Protein AF-A0A7W0KZ46-F1 (afdb_monomer_lite)

Foldseek 3Di:
DDDDDDDDDDPPPPPPVVVVVLVVVLVVCLVPPDPAAEAEECPPPSVVVSCVVRVHHYDYQPCVVVVDDPCVRPVPVVVLVVVLVVCCCPVVVVVDDPVCVVVSVVVSVVCVVCVPPPCPCVVVVVVVVVVVVDPDDPPCVVPPPPPDDDD

Structure (mmCIF, N/CA/C/O backbone):
data_AF-A0A7W0KZ46-F1
#
_entry.id   AF-A0A7W0KZ46-F1
#
loop_
_atom_site.group_PDB
_atom_site.id
_atom_site.type_symbol
_atom_site.label_atom_id
_atom_site.label_alt_id
_atom_site.label_comp_id
_atom_site.label_asym_id
_atom_site.label_entity_id
_atom_site.label_seq_id
_atom_site.pdbx_PDB_ins_code
_atom_site.Cartn_x
_atom_site.Cartn_y
_atom_site.Cartn_z
_atom_site.occupancy
_atom_site.B_iso_or_equiv
_atom_site.auth_seq_id
_atom_site.auth_comp_id
_atom_site.auth_asym_id
_atom_site.auth_atom_id
_atom_site.pdbx_PDB_model_num
ATOM 1 N N . MET A 1 1 ? 48.970 6.709 27.836 1.00 35.00 1 MET A N 1
ATOM 2 C CA . MET A 1 1 ? 48.358 7.545 26.781 1.00 35.00 1 MET A CA 1
ATOM 3 C C . MET A 1 1 ? 48.460 6.776 25.472 1.00 35.00 1 MET A C 1
ATOM 5 O O . MET A 1 1 ? 49.573 6.486 25.078 1.00 35.00 1 MET A O 1
ATOM 9 N N . THR A 1 2 ? 47.435 6.305 24.776 1.00 39.50 2 THR A N 1
ATOM 10 C CA . THR A 1 2 ? 45.985 6.178 24.993 1.00 39.50 2 THR A CA 1
ATOM 11 C C . THR A 1 2 ? 45.580 5.137 23.941 1.00 39.50 2 THR A C 1
ATOM 13 O O . THR A 1 2 ? 45.729 5.388 22.748 1.00 39.50 2 THR A O 1
ATOM 16 N N . ARG A 1 3 ? 45.160 3.935 24.355 1.00 30.03 3 ARG A N 1
ATOM 17 C CA . ARG A 1 3 ? 44.608 2.938 23.426 1.00 30.03 3 ARG A CA 1
ATOM 18 C C . ARG A 1 3 ? 43.213 3.418 23.010 1.00 30.03 3 ARG A C 1
ATOM 20 O O . ARG A 1 3 ? 42.362 3.595 23.875 1.00 30.03 3 ARG A O 1
ATOM 27 N N . SER A 1 4 ? 43.003 3.649 21.714 1.00 32.12 4 SER A N 1
ATOM 28 C CA . SER A 1 4 ? 41.661 3.797 21.128 1.00 32.12 4 SER A CA 1
ATOM 29 C C . SER A 1 4 ? 40.878 2.494 21.317 1.00 32.12 4 SER A C 1
ATOM 31 O O . SER A 1 4 ? 41.440 1.437 21.017 1.00 32.12 4 SER A O 1
ATOM 33 N N . PRO A 1 5 ? 39.623 2.517 21.796 1.00 39.47 5 PRO A N 1
ATOM 34 C CA . PRO A 1 5 ? 38.809 1.320 21.843 1.00 39.47 5 PRO A CA 1
ATOM 35 C C . PRO A 1 5 ? 38.129 1.066 20.495 1.00 39.47 5 PRO A C 1
ATOM 37 O O . PRO A 1 5 ? 37.877 1.967 19.695 1.00 39.47 5 PRO A O 1
ATOM 40 N N . ALA A 1 6 ? 37.897 -0.220 20.266 1.00 32.66 6 ALA A N 1
ATOM 41 C CA . ALA A 1 6 ? 37.335 -0.825 19.080 1.00 32.66 6 ALA A CA 1
ATOM 42 C C . ALA A 1 6 ? 35.954 -0.264 18.712 1.00 32.66 6 ALA A C 1
ATOM 44 O O . ALA A 1 6 ? 35.101 -0.048 19.569 1.00 32.66 6 ALA A O 1
ATOM 45 N N . ALA A 1 7 ? 35.727 -0.116 17.406 1.00 34.62 7 ALA A N 1
ATOM 46 C CA . ALA A 1 7 ? 34.395 -0.020 16.836 1.00 34.62 7 ALA A CA 1
ATOM 47 C C . ALA A 1 7 ? 33.668 -1.352 17.073 1.00 34.62 7 ALA A C 1
ATOM 49 O O . ALA A 1 7 ? 33.974 -2.369 16.447 1.00 34.62 7 ALA A O 1
ATOM 50 N N . GLU A 1 8 ? 32.731 -1.333 18.011 1.00 30.17 8 GLU A N 1
ATOM 51 C CA . GLU A 1 8 ? 31.809 -2.421 18.297 1.00 30.17 8 GLU A CA 1
ATOM 52 C C . GLU A 1 8 ? 30.880 -2.599 17.086 1.00 30.17 8 GLU A C 1
ATOM 54 O O . GLU A 1 8 ? 30.030 -1.765 16.767 1.00 30.17 8 GLU A O 1
ATOM 59 N N . GLN A 1 9 ? 31.129 -3.662 16.324 1.00 35.00 9 GLN A N 1
ATOM 60 C CA . GLN A 1 9 ? 30.340 -4.038 15.159 1.00 35.00 9 GLN A CA 1
ATOM 61 C C . GLN A 1 9 ? 29.007 -4.619 15.635 1.00 35.00 9 GLN A C 1
ATOM 63 O O . GLN A 1 9 ? 28.957 -5.739 16.136 1.00 35.00 9 GLN A O 1
ATOM 68 N N . PHE A 1 10 ? 27.917 -3.876 15.442 1.00 31.66 10 PHE A N 1
ATOM 69 C CA . PHE A 1 10 ? 26.558 -4.396 15.589 1.00 31.66 10 PHE A CA 1
ATOM 70 C C . PHE A 1 10 ? 26.336 -5.579 14.623 1.00 31.66 10 PHE A C 1
ATOM 72 O O . PHE A 1 10 ? 26.393 -5.381 13.403 1.00 31.66 10 PHE A O 1
ATOM 79 N N . PRO A 1 11 ? 26.026 -6.803 15.099 1.00 37.50 11 PRO A N 1
ATOM 80 C CA . PRO A 1 11 ? 25.804 -7.949 14.228 1.00 37.50 11 PRO A CA 1
ATOM 81 C C . PRO A 1 11 ? 24.365 -7.933 13.691 1.00 37.50 11 PRO A C 1
ATOM 83 O O . PRO A 1 11 ? 23.513 -8.740 14.050 1.00 37.50 11 PRO A O 1
ATOM 86 N N . GLY A 1 12 ? 24.076 -7.005 12.781 1.00 39.50 12 GLY A N 1
ATOM 87 C CA . GLY A 1 12 ? 22.874 -7.038 11.954 1.00 39.50 12 GLY A CA 1
ATOM 88 C C . GLY A 1 12 ? 23.146 -7.813 10.670 1.00 39.50 12 GLY A C 1
ATOM 89 O O . GLY A 1 12 ? 23.610 -7.241 9.689 1.00 39.50 12 GLY A O 1
ATOM 90 N N . THR A 1 13 ? 22.859 -9.117 10.647 1.00 44.28 13 THR A N 1
ATOM 91 C CA . THR A 1 13 ? 23.023 -9.962 9.449 1.00 44.28 13 THR A CA 1
ATOM 92 C C . THR A 1 13 ? 22.222 -9.395 8.267 1.00 44.28 13 THR A C 1
ATOM 94 O O . THR A 1 13 ? 21.005 -9.569 8.175 1.00 44.28 13 THR A O 1
ATOM 97 N N . VAL A 1 14 ? 22.912 -8.765 7.313 1.00 50.75 14 VAL A N 1
ATOM 98 C CA . VAL A 1 14 ? 22.348 -8.144 6.096 1.00 50.75 14 VAL A CA 1
ATOM 99 C C . VAL A 1 14 ? 21.539 -9.146 5.238 1.00 50.75 14 VAL A C 1
ATOM 101 O O . VAL A 1 14 ? 20.647 -8.760 4.482 1.00 50.75 14 VAL A O 1
ATOM 104 N N . GLY A 1 15 ? 21.754 -10.457 5.412 1.00 51.84 15 GLY A N 1
ATOM 105 C CA . GLY A 1 15 ? 21.069 -11.523 4.668 1.00 51.84 15 GLY A CA 1
ATOM 106 C C . GLY A 1 15 ? 19.633 -11.871 5.103 1.00 51.84 15 GLY A C 1
ATOM 107 O O . GLY A 1 15 ? 18.859 -12.388 4.291 1.00 51.84 15 GLY A O 1
ATOM 108 N N . THR A 1 16 ? 19.221 -11.599 6.348 1.00 57.12 16 THR A N 1
ATOM 109 C CA . THR A 1 16 ? 17.916 -12.073 6.871 1.00 57.12 16 THR A CA 1
ATOM 110 C C . THR A 1 16 ? 16.747 -11.181 6.448 1.00 57.12 16 THR A C 1
ATOM 112 O O . THR A 1 16 ? 15.662 -11.676 6.119 1.00 57.12 16 THR A O 1
ATOM 115 N N . ARG A 1 17 ? 16.971 -9.864 6.373 1.00 59.38 17 ARG A N 1
ATOM 116 C CA . ARG A 1 17 ? 15.942 -8.869 6.023 1.00 59.38 17 ARG A CA 1
ATOM 117 C C . ARG A 1 17 ? 15.458 -9.023 4.579 1.00 59.38 17 ARG A C 1
ATOM 119 O O . ARG A 1 17 ? 14.257 -8.960 4.318 1.00 59.38 17 ARG A O 1
ATOM 126 N N . GLY A 1 18 ? 16.379 -9.301 3.652 1.00 66.50 18 GLY A N 1
ATOM 127 C CA . GLY A 1 18 ? 16.067 -9.513 2.234 1.00 66.50 18 GLY A CA 1
ATOM 128 C C . GLY A 1 18 ? 15.229 -10.771 1.984 1.00 66.50 18 GLY A C 1
ATOM 129 O O . GLY A 1 18 ? 14.255 -10.728 1.231 1.00 66.50 18 GLY A O 1
ATOM 130 N N . ARG A 1 19 ? 15.543 -11.883 2.666 1.00 73.88 19 ARG A N 1
ATOM 131 C CA . ARG A 1 19 ? 14.763 -13.132 2.565 1.00 73.88 19 ARG A CA 1
ATOM 132 C C . ARG A 1 19 ? 13.340 -12.969 3.097 1.00 73.88 19 ARG A C 1
ATOM 134 O O . ARG A 1 19 ? 12.401 -13.419 2.442 1.00 73.88 19 ARG A O 1
ATOM 141 N N . ARG A 1 20 ? 13.167 -12.289 4.238 1.00 79.88 20 ARG A N 1
ATOM 142 C CA . ARG A 1 20 ? 11.835 -12.018 4.811 1.00 79.88 20 ARG A CA 1
ATOM 143 C C . ARG A 1 20 ? 10.967 -11.184 3.868 1.00 79.88 20 ARG A C 1
ATOM 145 O O . ARG A 1 20 ? 9.845 -11.595 3.586 1.00 79.88 20 ARG A O 1
ATOM 152 N N . ARG A 1 21 ? 11.501 -10.086 3.314 1.00 76.94 21 ARG A N 1
ATOM 153 C CA . ARG A 1 21 ? 10.770 -9.232 2.355 1.00 76.94 21 ARG A CA 1
ATOM 154 C C . ARG A 1 21 ? 10.308 -10.005 1.118 1.00 76.94 21 ARG A C 1
ATOM 156 O O . ARG A 1 21 ? 9.145 -9.913 0.746 1.00 76.94 21 ARG A O 1
ATOM 163 N N . ARG A 1 22 ? 11.187 -10.817 0.518 1.00 82.25 22 ARG A N 1
ATOM 164 C CA . ARG A 1 22 ? 10.848 -11.634 -0.665 1.00 82.25 22 ARG A CA 1
ATOM 165 C C . ARG A 1 22 ? 9.749 -12.656 -0.376 1.00 82.25 22 ARG A C 1
ATOM 167 O O . ARG A 1 22 ? 8.855 -12.836 -1.196 1.00 82.25 22 ARG A O 1
ATOM 174 N N . ARG A 1 23 ? 9.793 -13.302 0.795 1.00 86.69 23 ARG A N 1
ATOM 175 C CA . ARG A 1 23 ? 8.756 -14.254 1.219 1.00 86.69 23 ARG A CA 1
ATOM 176 C C . ARG A 1 23 ? 7.409 -13.564 1.434 1.00 86.69 23 ARG A C 1
ATOM 178 O O . ARG A 1 23 ? 6.402 -14.070 0.959 1.00 86.69 23 ARG A O 1
ATOM 185 N N . GLN A 1 24 ? 7.399 -12.419 2.116 1.00 87.00 24 GLN A N 1
ATOM 186 C CA . GLN A 1 24 ? 6.173 -11.647 2.340 1.00 87.00 24 GLN A CA 1
ATOM 187 C C . GLN A 1 24 ? 5.559 -11.170 1.021 1.00 87.00 24 GLN A C 1
ATOM 189 O O . GLN A 1 24 ? 4.364 -11.351 0.819 1.00 87.00 24 GLN A O 1
ATOM 194 N N . GLY A 1 25 ? 6.377 -10.643 0.102 1.00 86.69 25 GLY A N 1
ATOM 195 C CA . GLY A 1 25 ? 5.916 -10.249 -1.231 1.00 86.69 25 GLY A CA 1
ATOM 196 C C . GLY A 1 25 ? 5.294 -11.417 -1.998 1.00 86.69 25 GLY A C 1
ATOM 197 O O . GLY A 1 25 ? 4.203 -11.280 -2.539 1.00 86.69 25 GLY A O 1
ATOM 198 N N . PHE A 1 26 ? 5.933 -12.590 -1.970 1.00 91.50 26 PHE A N 1
ATOM 199 C CA . PHE A 1 26 ? 5.390 -13.795 -2.599 1.00 91.50 26 PHE A CA 1
ATOM 200 C C . PHE A 1 26 ? 4.027 -14.207 -2.024 1.00 91.50 26 PHE A C 1
ATOM 202 O O . PHE A 1 26 ? 3.089 -14.410 -2.791 1.00 91.50 26 PHE A O 1
ATOM 209 N N . GLU A 1 27 ? 3.899 -14.319 -0.697 1.00 93.56 27 GLU A N 1
ATOM 210 C CA . GLU A 1 27 ? 2.633 -14.721 -0.063 1.00 93.56 27 GLU A CA 1
ATOM 211 C C . GLU A 1 27 ? 1.520 -13.696 -0.299 1.00 93.56 27 GLU A C 1
ATOM 213 O O . GLU A 1 27 ? 0.378 -14.067 -0.579 1.00 93.56 27 GLU A O 1
ATOM 218 N N . PHE A 1 28 ? 1.864 -12.408 -0.256 1.00 90.69 28 PHE A N 1
ATOM 219 C CA . PHE A 1 28 ? 0.927 -11.334 -0.553 1.00 90.69 28 PHE A CA 1
ATOM 220 C C . PHE A 1 28 ? 0.393 -11.441 -1.985 1.00 90.69 28 PHE A C 1
ATOM 222 O O . PHE A 1 28 ? -0.822 -11.442 -2.182 1.00 90.69 28 PHE A O 1
ATOM 229 N N . THR A 1 29 ? 1.275 -11.589 -2.981 1.00 91.38 29 THR A N 1
ATOM 230 C CA . THR A 1 29 ? 0.859 -11.750 -4.381 1.00 91.38 29 THR A CA 1
ATOM 231 C C . THR A 1 29 ? 0.038 -13.021 -4.570 1.00 91.38 29 THR A C 1
ATOM 233 O O . THR A 1 29 ? -1.018 -12.962 -5.191 1.00 91.38 29 THR A O 1
ATOM 236 N N . ARG A 1 30 ? 0.460 -14.148 -3.983 1.00 92.94 30 ARG A N 1
ATOM 237 C CA . ARG A 1 30 ? -0.259 -15.430 -4.061 1.00 92.94 30 ARG A CA 1
ATOM 238 C C . ARG A 1 30 ? -1.696 -15.331 -3.549 1.00 92.94 30 ARG A C 1
ATOM 240 O O . ARG A 1 30 ? -2.582 -15.960 -4.107 1.00 92.94 30 ARG A O 1
ATOM 247 N N . THR A 1 31 ? -1.911 -14.562 -2.485 1.00 94.38 31 THR A N 1
ATOM 248 C CA . THR A 1 31 ? -3.221 -14.448 -1.827 1.00 94.38 31 THR A CA 1
ATOM 249 C C . THR A 1 31 ? -4.159 -13.484 -2.552 1.00 94.38 31 THR A C 1
ATOM 251 O O . THR A 1 31 ? -5.371 -13.665 -2.517 1.00 94.38 31 THR A O 1
ATOM 254 N N . ASN A 1 32 ? -3.613 -12.450 -3.201 1.00 91.75 32 ASN A N 1
ATOM 255 C CA . ASN A 1 32 ? -4.403 -11.319 -3.699 1.00 91.75 32 ASN A CA 1
ATOM 256 C C . ASN A 1 32 ? -4.499 -11.231 -5.227 1.00 91.75 32 ASN A C 1
ATOM 258 O O . ASN A 1 32 ? -5.267 -10.417 -5.736 1.00 91.75 32 ASN A O 1
ATOM 262 N N . VAL A 1 33 ? -3.716 -12.015 -5.970 1.00 92.44 33 VAL A N 1
ATOM 263 C CA . VAL A 1 33 ? -3.669 -11.945 -7.434 1.00 92.44 33 VAL A CA 1
ATOM 264 C C . VAL A 1 33 ? -4.238 -13.221 -8.035 1.00 92.44 33 VAL A C 1
ATOM 266 O O . VAL A 1 33 ? -3.763 -14.318 -7.756 1.00 92.44 33 VAL A O 1
ATOM 269 N N . ALA A 1 34 ? -5.249 -13.069 -8.890 1.00 90.69 34 ALA A N 1
ATOM 270 C CA . ALA A 1 34 ? -5.860 -14.184 -9.598 1.00 90.69 34 ALA A CA 1
ATOM 271 C C . ALA A 1 34 ? -4.914 -14.767 -10.662 1.00 90.69 34 ALA A C 1
ATOM 273 O O . ALA A 1 34 ? -4.112 -14.047 -11.270 1.00 90.69 34 ALA A O 1
ATOM 274 N N . HIS A 1 35 ? -5.051 -16.065 -10.936 1.00 86.81 35 HIS A N 1
ATOM 275 C CA . HIS A 1 35 ? -4.361 -16.717 -12.049 1.00 86.81 35 HIS A CA 1
ATOM 276 C C . HIS A 1 35 ? -4.676 -16.028 -13.387 1.00 86.81 35 HIS A C 1
ATOM 278 O O . HIS A 1 35 ? -5.773 -15.514 -13.592 1.00 86.81 35 HIS A O 1
ATOM 284 N N . GLY A 1 36 ? -3.695 -15.993 -14.292 1.00 87.06 36 GLY A N 1
ATOM 285 C CA . GLY A 1 36 ? -3.819 -15.317 -15.590 1.00 87.06 36 GLY A CA 1
ATOM 286 C C . GLY A 1 36 ? -3.655 -13.792 -15.547 1.00 87.06 36 GLY A C 1
ATOM 287 O O . GLY A 1 36 ? -3.668 -13.153 -16.598 1.00 87.06 36 GLY A O 1
ATOM 288 N N . THR A 1 37 ? -3.451 -13.194 -14.367 1.00 91.50 37 THR A N 1
ATOM 289 C CA . THR A 1 37 ? -3.184 -11.754 -14.244 1.00 91.50 37 THR A CA 1
ATOM 290 C C . THR A 1 37 ? -1.839 -11.381 -14.874 1.00 91.50 37 THR A C 1
ATOM 292 O O . THR A 1 37 ? -0.848 -12.108 -14.754 1.00 91.50 37 THR A O 1
ATOM 295 N N . THR A 1 38 ? -1.800 -10.209 -15.511 1.00 92.75 38 THR A N 1
ATOM 296 C CA . THR A 1 38 ? -0.555 -9.585 -15.971 1.00 92.75 38 THR A CA 1
ATOM 297 C C . THR A 1 38 ? -0.019 -8.643 -14.897 1.00 92.75 38 THR A C 1
ATOM 299 O O . THR A 1 38 ? -0.698 -7.715 -14.463 1.00 92.75 38 THR A O 1
ATOM 302 N N . LEU A 1 39 ? 1.203 -8.908 -14.447 1.00 91.06 39 LEU A N 1
ATOM 303 C CA . LEU A 1 39 ? 1.931 -8.129 -13.460 1.00 91.06 39 LEU A CA 1
ATOM 304 C C . LEU A 1 39 ? 2.761 -7.046 -14.164 1.00 91.06 39 LEU A C 1
ATOM 306 O O . LEU A 1 39 ? 3.725 -7.362 -14.858 1.00 91.06 39 LEU A O 1
ATOM 310 N N . TYR A 1 40 ? 2.422 -5.779 -13.924 1.00 90.81 40 TYR A N 1
ATOM 311 C CA . TYR A 1 40 ? 3.185 -4.608 -14.372 1.00 90.81 40 TYR A CA 1
ATOM 312 C C . TYR A 1 40 ? 4.062 -4.073 -13.234 1.00 90.81 40 TYR A C 1
ATOM 314 O O . TYR A 1 40 ? 3.561 -3.810 -12.141 1.00 90.81 40 TYR A O 1
ATOM 322 N N . THR A 1 41 ? 5.370 -3.914 -13.463 1.00 89.81 41 THR A N 1
ATOM 323 C CA . THR A 1 41 ? 6.346 -3.489 -12.426 1.00 89.81 41 THR A CA 1
ATOM 324 C C . THR A 1 41 ? 7.399 -2.544 -12.997 1.00 89.81 41 THR A C 1
ATOM 326 O O . THR A 1 41 ? 7.557 -2.488 -14.208 1.00 89.81 41 THR A O 1
ATOM 329 N N . ASP A 1 42 ? 8.205 -1.912 -12.148 1.00 85.12 42 ASP A N 1
ATOM 330 C CA . ASP A 1 42 ? 9.374 -1.088 -12.516 1.00 85.12 42 ASP A CA 1
ATOM 331 C C . ASP A 1 42 ? 10.602 -1.883 -13.012 1.00 85.12 42 ASP A C 1
ATOM 333 O O . ASP A 1 42 ? 11.618 -1.304 -13.397 1.00 85.12 42 ASP A O 1
ATOM 337 N N . GLY A 1 43 ? 10.519 -3.217 -13.010 1.00 83.69 43 GLY A N 1
ATOM 338 C CA . GLY A 1 43 ? 11.577 -4.101 -13.493 1.00 83.69 43 GLY A CA 1
ATOM 339 C C . GLY A 1 43 ? 12.554 -4.581 -12.422 1.00 83.69 43 GLY A C 1
ATOM 340 O O . GLY A 1 43 ? 13.528 -5.252 -12.775 1.00 83.69 43 GLY A O 1
ATOM 341 N N . GLU A 1 44 ? 12.294 -4.312 -11.139 1.00 85.44 44 GLU A N 1
ATOM 342 C CA . GLU A 1 44 ? 13.102 -4.859 -10.046 1.00 85.44 44 GLU A CA 1
ATOM 343 C C . GLU A 1 44 ? 13.090 -6.406 -10.053 1.00 85.44 44 GLU A C 1
ATOM 345 O O . GLU A 1 44 ? 12.091 -7.071 -10.354 1.00 85.44 44 GLU A O 1
ATOM 350 N N . ALA A 1 45 ? 14.254 -7.005 -9.781 1.00 84.88 45 ALA A N 1
ATOM 351 C CA . ALA A 1 45 ? 14.505 -8.423 -10.031 1.00 84.88 45 ALA A CA 1
ATOM 352 C C . ALA A 1 45 ? 13.672 -9.380 -9.157 1.00 84.88 45 ALA A C 1
ATOM 354 O O . ALA A 1 45 ? 13.439 -10.523 -9.564 1.00 84.88 45 ALA A O 1
ATOM 355 N N . SER A 1 46 ? 13.207 -8.956 -7.977 1.00 84.38 46 SER A N 1
ATOM 356 C CA . SER A 1 46 ? 12.407 -9.797 -7.083 1.00 84.38 46 SER A CA 1
ATOM 357 C C . SER A 1 46 ? 11.051 -10.173 -7.688 1.00 84.38 46 SER A C 1
ATOM 359 O O . SER A 1 46 ? 10.600 -11.306 -7.492 1.00 84.38 46 SER A O 1
ATOM 361 N N . TYR A 1 47 ? 10.458 -9.302 -8.513 1.00 88.50 47 TYR A N 1
ATOM 362 C CA . TYR A 1 47 ? 9.186 -9.580 -9.185 1.00 88.50 47 TYR A CA 1
ATOM 363 C C . TYR A 1 47 ? 9.288 -10.718 -10.200 1.00 88.50 47 TYR A C 1
ATOM 365 O O . TYR A 1 47 ? 8.358 -11.515 -10.313 1.00 88.50 47 TYR A O 1
ATOM 373 N N . ARG A 1 48 ? 10.436 -10.866 -10.879 1.00 89.00 48 ARG A N 1
ATOM 374 C CA . ARG A 1 48 ? 10.659 -11.958 -11.847 1.00 89.00 48 ARG A CA 1
ATOM 375 C C . ARG A 1 48 ? 10.532 -13.330 -11.187 1.00 89.00 48 ARG A C 1
ATOM 377 O O . ARG A 1 48 ? 9.952 -14.250 -11.759 1.00 89.00 48 ARG A O 1
ATOM 384 N N . GLY A 1 49 ? 11.071 -13.468 -9.973 1.00 89.88 49 GLY A N 1
ATOM 385 C CA . GLY A 1 49 ? 10.978 -14.706 -9.198 1.00 89.88 49 GLY A CA 1
ATOM 386 C C . GLY A 1 49 ? 9.545 -15.018 -8.763 1.00 89.88 49 GLY A C 1
ATOM 387 O O . GLY A 1 49 ? 9.113 -16.167 -8.855 1.00 89.88 49 GLY A O 1
ATOM 388 N N . ILE A 1 50 ? 8.799 -13.991 -8.340 1.00 91.19 50 ILE A N 1
ATOM 389 C CA . ILE A 1 50 ? 7.393 -14.117 -7.934 1.00 91.19 50 ILE A CA 1
ATOM 390 C C . ILE A 1 50 ? 6.525 -14.518 -9.131 1.00 91.19 50 ILE A C 1
ATOM 392 O O . ILE A 1 50 ? 5.801 -15.508 -9.046 1.00 91.19 50 ILE A O 1
ATOM 396 N N . ALA A 1 51 ? 6.646 -13.811 -10.258 1.00 91.75 51 ALA A N 1
ATOM 397 C CA . ALA A 1 51 ? 5.856 -14.077 -11.455 1.00 91.75 51 ALA A CA 1
ATOM 398 C C . ALA A 1 51 ? 6.088 -15.488 -12.003 1.00 91.75 51 ALA A C 1
ATOM 400 O O . ALA A 1 51 ? 5.126 -16.195 -12.290 1.00 91.75 51 ALA A O 1
ATOM 401 N N . ARG A 1 52 ? 7.349 -15.942 -12.057 1.00 91.31 52 ARG A N 1
ATOM 402 C CA . ARG A 1 52 ? 7.680 -17.308 -12.484 1.00 91.31 52 ARG A CA 1
ATOM 403 C C . ARG A 1 52 ? 7.028 -18.358 -11.585 1.00 91.31 52 ARG A C 1
ATOM 405 O O . ARG A 1 52 ? 6.460 -19.321 -12.085 1.00 91.31 52 ARG A O 1
ATOM 412 N N . ARG A 1 53 ? 7.108 -18.182 -10.262 1.00 91.62 53 ARG A N 1
ATOM 413 C CA . ARG A 1 53 ? 6.589 -19.162 -9.296 1.00 91.62 53 ARG A CA 1
ATOM 414 C C . ARG A 1 53 ? 5.059 -19.202 -9.253 1.00 91.62 53 ARG A C 1
ATOM 416 O O . ARG A 1 53 ? 4.504 -20.261 -8.989 1.00 91.62 53 ARG A O 1
ATOM 423 N N . LEU A 1 54 ? 4.399 -18.072 -9.505 1.00 91.62 54 LEU A N 1
ATOM 424 C CA . LEU A 1 54 ? 2.937 -17.960 -9.550 1.00 91.62 54 LEU A CA 1
ATOM 425 C C . LEU A 1 54 ? 2.350 -18.122 -10.963 1.00 91.62 54 LEU A C 1
ATOM 427 O O . LEU A 1 54 ? 1.136 -18.026 -11.119 1.00 91.62 54 LEU A O 1
ATOM 431 N N . GLN A 1 55 ? 3.191 -18.371 -11.974 1.00 92.62 55 GLN A N 1
ATOM 432 C CA . GLN A 1 55 ? 2.795 -18.500 -13.383 1.00 92.62 55 GLN A CA 1
ATOM 433 C C . GLN A 1 55 ? 2.001 -17.279 -13.891 1.00 92.62 55 GLN A C 1
ATOM 435 O O . GLN A 1 55 ? 1.014 -17.402 -14.614 1.00 92.62 55 GLN A O 1
ATOM 440 N N . LEU A 1 56 ? 2.433 -16.082 -13.488 1.00 92.38 56 LEU A N 1
ATOM 441 C CA . LEU A 1 56 ? 1.853 -14.812 -13.926 1.00 92.38 56 LEU A CA 1
ATOM 442 C C . LEU A 1 56 ? 2.582 -14.300 -15.170 1.00 92.38 56 LEU A C 1
ATOM 444 O O . LEU A 1 56 ? 3.803 -14.443 -15.284 1.00 92.38 56 LEU A O 1
ATOM 448 N N . ARG A 1 57 ? 1.857 -13.627 -16.071 1.00 93.19 57 ARG A N 1
ATOM 449 C CA . ARG A 1 57 ? 2.499 -12.845 -17.136 1.00 93.19 57 ARG A CA 1
ATOM 450 C C . ARG A 1 57 ? 3.183 -11.643 -16.490 1.00 93.19 57 ARG A C 1
ATOM 452 O O . ARG A 1 57 ? 2.556 -10.952 -15.696 1.00 93.19 57 ARG A O 1
ATOM 459 N N . HIS A 1 58 ? 4.454 -11.394 -16.793 1.00 92.25 58 HIS A N 1
ATOM 460 C CA . HIS A 1 58 ? 5.214 -10.277 -16.218 1.00 92.25 58 HIS A CA 1
ATOM 461 C C . HIS A 1 58 ? 5.658 -9.320 -17.314 1.00 92.25 58 HIS A C 1
ATOM 463 O O . HIS A 1 58 ? 6.427 -9.704 -18.190 1.00 92.25 58 HIS A O 1
ATOM 469 N N . GLU A 1 59 ? 5.190 -8.077 -17.238 1.00 90.44 59 GLU A N 1
ATOM 470 C CA . GLU A 1 59 ? 5.525 -6.998 -18.168 1.00 90.44 59 GLU A CA 1
ATOM 471 C C . GLU A 1 59 ? 6.264 -5.887 -17.398 1.00 90.44 59 GLU A C 1
ATOM 473 O O . GLU A 1 59 ? 5.646 -4.967 -16.853 1.00 90.44 59 GLU A O 1
ATOM 478 N N . PRO A 1 60 ? 7.602 -5.986 -17.263 1.00 86.81 60 PRO A N 1
ATOM 479 C CA . PRO A 1 60 ? 8.386 -4.960 -16.594 1.00 86.81 60 PRO A CA 1
ATOM 480 C C . PRO A 1 60 ? 8.507 -3.709 -17.470 1.00 86.81 60 PRO A C 1
ATOM 482 O O . PRO A 1 60 ? 8.931 -3.772 -18.623 1.00 86.81 60 PRO A O 1
ATOM 485 N N . VAL A 1 61 ? 8.209 -2.551 -16.890 1.00 83.19 61 VAL A N 1
ATOM 486 C CA . VAL A 1 61 ? 8.425 -1.243 -17.500 1.00 83.19 61 VAL A CA 1
ATOM 487 C C . VAL A 1 61 ? 9.805 -0.749 -17.096 1.00 83.19 61 VAL A C 1
ATOM 489 O O . VAL A 1 61 ? 10.040 -0.382 -15.947 1.00 83.19 61 VAL A O 1
ATOM 492 N N . ASN A 1 62 ? 10.737 -0.737 -18.047 1.00 76.75 62 ASN A N 1
ATOM 493 C CA . ASN A 1 62 ? 12.075 -0.215 -17.806 1.00 76.75 62 ASN A CA 1
ATOM 494 C C . ASN A 1 62 ? 12.041 1.320 -17.785 1.00 76.75 62 ASN A C 1
ATOM 496 O O . ASN A 1 62 ? 12.096 1.966 -18.832 1.00 76.75 62 ASN A O 1
ATOM 500 N N . LEU A 1 63 ? 11.968 1.897 -16.584 1.00 70.56 63 LEU A N 1
ATOM 501 C CA . LEU A 1 63 ? 11.909 3.347 -16.381 1.00 70.56 63 LEU A CA 1
ATOM 502 C C . LEU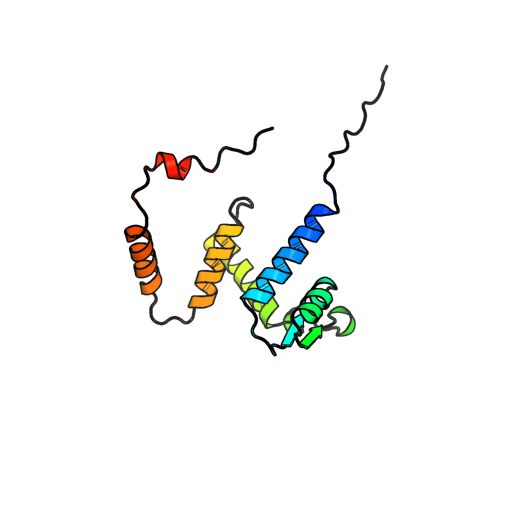 A 1 63 ? 13.107 4.069 -17.016 1.00 70.56 63 LEU A C 1
ATOM 504 O O . LEU A 1 63 ? 12.916 5.061 -17.715 1.00 70.56 63 LEU A O 1
ATOM 508 N N . VAL A 1 64 ? 14.317 3.522 -16.861 1.00 67.19 64 VAL A N 1
ATOM 509 C CA . VAL A 1 64 ? 15.564 4.117 -17.373 1.00 67.19 64 VAL A CA 1
ATOM 510 C C . VAL A 1 64 ? 15.597 4.123 -18.903 1.00 67.19 64 VAL A C 1
ATOM 512 O O . VAL A 1 64 ? 15.907 5.143 -19.512 1.00 67.19 64 VAL A O 1
ATOM 515 N N . ALA A 1 65 ? 15.240 3.004 -19.537 1.00 65.69 65 ALA A N 1
ATOM 516 C CA . ALA A 1 65 ? 15.239 2.895 -20.996 1.00 65.69 65 ALA A CA 1
ATOM 517 C C . ALA A 1 65 ? 14.067 3.647 -21.646 1.00 65.69 65 ALA A C 1
ATOM 519 O O . ALA A 1 65 ? 14.199 4.143 -22.761 1.00 65.69 65 ALA A O 1
ATOM 520 N N . SER A 1 66 ? 12.927 3.751 -20.955 1.00 65.88 66 SER A N 1
ATOM 521 C CA . SER A 1 66 ? 11.720 4.381 -21.501 1.00 65.88 66 SER A CA 1
ATOM 522 C C . SER A 1 66 ? 11.824 5.900 -21.650 1.00 65.88 66 SER A C 1
ATOM 524 O O . SER A 1 66 ? 11.024 6.476 -22.383 1.00 65.88 66 SER A O 1
ATOM 526 N N . ARG A 1 67 ? 12.766 6.553 -20.944 1.00 70.12 67 ARG A N 1
ATOM 527 C CA . ARG A 1 67 ? 12.863 8.022 -20.792 1.00 70.12 67 ARG A CA 1
ATOM 528 C C . ARG A 1 67 ? 11.568 8.700 -20.306 1.00 70.12 67 ARG A C 1
ATOM 530 O O . ARG A 1 67 ? 11.473 9.920 -20.348 1.00 70.12 67 ARG A O 1
ATOM 537 N N . ARG A 1 68 ? 10.584 7.925 -19.841 1.00 71.81 68 ARG A N 1
ATOM 538 C CA . ARG A 1 68 ? 9.317 8.414 -19.295 1.00 71.81 68 ARG A CA 1
ATOM 539 C C . ARG A 1 68 ? 9.462 8.683 -17.809 1.00 71.81 68 ARG A C 1
ATOM 541 O O . ARG A 1 68 ? 10.167 7.959 -17.101 1.00 71.81 68 ARG A O 1
ATOM 548 N N . HIS A 1 69 ? 8.739 9.677 -17.309 1.00 75.62 69 HIS A N 1
ATOM 549 C CA . HIS A 1 69 ? 8.621 9.859 -15.867 1.00 75.62 69 HIS A CA 1
ATOM 550 C C . HIS A 1 69 ? 7.869 8.674 -15.239 1.00 75.62 69 HIS A C 1
ATOM 552 O O . HIS A 1 69 ? 7.004 8.057 -15.862 1.00 75.62 69 HIS A O 1
ATOM 558 N N . ALA A 1 70 ? 8.156 8.352 -13.972 1.00 71.06 70 ALA A N 1
ATOM 559 C CA . ALA A 1 70 ? 7.492 7.245 -13.272 1.00 71.06 70 ALA A CA 1
ATOM 560 C C . ALA A 1 70 ? 5.954 7.389 -13.238 1.00 71.06 70 ALA A C 1
ATOM 562 O O . ALA A 1 70 ? 5.237 6.390 -13.255 1.00 71.06 70 ALA A O 1
ATOM 563 N N . SER A 1 71 ? 5.453 8.628 -13.238 1.00 74.88 71 SER A N 1
ATOM 564 C CA . SER A 1 71 ? 4.031 8.970 -13.355 1.00 74.88 71 SER A CA 1
ATOM 565 C C . SER A 1 71 ? 3.405 8.570 -14.694 1.00 74.88 71 SER A C 1
ATOM 567 O O . SER A 1 71 ? 2.215 8.277 -14.733 1.00 74.88 71 SER A O 1
ATOM 569 N N . GLU A 1 72 ? 4.182 8.533 -15.774 1.00 80.06 72 GLU A N 1
ATOM 570 C CA . GLU A 1 72 ? 3.734 8.142 -17.117 1.00 80.06 72 GLU A CA 1
ATOM 571 C C . GLU A 1 72 ? 3.887 6.637 -17.346 1.00 80.06 72 GLU A C 1
ATOM 573 O O . GLU A 1 72 ? 3.070 6.007 -18.013 1.00 80.06 72 GLU A O 1
ATOM 578 N N . ALA A 1 73 ? 4.944 6.053 -16.788 1.00 81.88 73 ALA A N 1
ATOM 579 C CA . ALA A 1 73 ? 5.268 4.643 -16.941 1.00 81.88 73 ALA A CA 1
ATOM 580 C C . ALA A 1 73 ? 4.411 3.726 -16.053 1.00 81.88 73 ALA A C 1
ATOM 582 O O . ALA A 1 73 ? 4.030 2.639 -16.479 1.00 81.88 73 ALA A O 1
ATOM 583 N N . LEU A 1 74 ? 4.098 4.156 -14.825 1.00 87.19 74 LEU A N 1
ATOM 584 C CA . LEU A 1 74 ? 3.284 3.409 -13.860 1.00 87.19 74 LEU A CA 1
ATOM 585 C C . LEU A 1 74 ? 2.246 4.336 -13.201 1.00 87.19 74 LEU A C 1
ATOM 587 O O . LEU A 1 74 ? 2.289 4.562 -11.985 1.00 87.19 74 LEU A O 1
ATOM 591 N N . PRO A 1 75 ? 1.280 4.870 -13.976 1.00 87.81 75 PRO A N 1
ATOM 592 C CA . PRO A 1 75 ? 0.361 5.906 -13.505 1.00 87.81 75 PRO A CA 1
ATOM 593 C C . PRO A 1 75 ? -0.473 5.461 -12.303 1.00 87.81 75 PRO A C 1
ATOM 595 O O . PRO A 1 75 ? -0.672 6.238 -11.373 1.00 87.81 75 PRO A O 1
ATOM 598 N N . ALA A 1 76 ? -0.916 4.201 -12.269 1.00 88.81 76 ALA A N 1
ATOM 599 C CA . ALA A 1 76 ? -1.696 3.675 -11.150 1.00 88.81 76 ALA A CA 1
ATOM 600 C C . ALA A 1 76 ? -0.887 3.636 -9.841 1.00 88.81 76 ALA A C 1
ATOM 602 O O . ALA A 1 76 ? -1.362 4.104 -8.807 1.00 88.81 76 ALA A O 1
ATOM 603 N N . VAL A 1 77 ? 0.352 3.131 -9.888 1.00 90.12 77 VAL A N 1
ATOM 604 C CA . VAL A 1 77 ? 1.244 3.063 -8.716 1.00 90.12 77 VAL A CA 1
ATOM 605 C C . VAL A 1 77 ? 1.596 4.468 -8.241 1.00 90.12 77 VAL A C 1
ATOM 607 O O . VAL A 1 77 ? 1.513 4.763 -7.048 1.00 90.12 77 VAL A O 1
ATOM 610 N N . HIS A 1 78 ? 1.924 5.358 -9.180 1.00 89.50 78 HIS A N 1
ATOM 611 C CA . HIS A 1 78 ? 2.231 6.744 -8.868 1.00 89.50 78 HIS A CA 1
ATOM 612 C C . HIS A 1 78 ? 1.043 7.457 -8.209 1.00 89.50 78 HIS A C 1
ATOM 614 O O . HIS A 1 78 ? 1.223 8.135 -7.202 1.00 89.50 78 HIS A O 1
ATOM 620 N N . GLN A 1 79 ? -0.180 7.266 -8.715 1.00 91.06 79 GLN A N 1
ATOM 621 C CA . GLN A 1 79 ? -1.380 7.842 -8.105 1.00 91.06 79 GLN A CA 1
ATOM 622 C C . GLN A 1 79 ? -1.589 7.351 -6.671 1.00 91.06 79 GLN A C 1
ATOM 624 O O . GLN A 1 79 ? -1.829 8.169 -5.785 1.00 91.06 79 GLN A O 1
ATOM 629 N N . VAL A 1 80 ? -1.465 6.043 -6.420 1.00 93.62 80 VAL A N 1
ATOM 630 C CA . VAL A 1 80 ? -1.601 5.484 -5.065 1.00 93.62 80 VAL A CA 1
ATOM 631 C C . VAL A 1 80 ? -0.554 6.079 -4.122 1.00 93.62 80 VAL A C 1
ATOM 633 O O . VAL A 1 80 ? -0.905 6.485 -3.015 1.00 93.62 80 VAL A O 1
ATOM 636 N N . ALA A 1 81 ? 0.703 6.190 -4.557 1.00 93.06 81 ALA A N 1
ATOM 637 C CA . ALA A 1 81 ? 1.774 6.772 -3.751 1.00 93.06 81 ALA A CA 1
ATOM 638 C C . ALA A 1 81 ? 1.555 8.270 -3.474 1.00 93.06 81 ALA A C 1
ATOM 640 O O . ALA A 1 81 ? 1.728 8.726 -2.344 1.00 93.06 81 ALA A O 1
ATOM 641 N N . SER A 1 82 ? 1.144 9.041 -4.483 1.00 93.00 82 SER A N 1
ATOM 642 C CA . SER A 1 82 ? 0.878 10.478 -4.355 1.00 93.00 82 SER A CA 1
ATOM 643 C C . SER A 1 82 ? -0.322 10.768 -3.449 1.00 93.00 82 SER A C 1
ATOM 645 O O . SER A 1 82 ? -0.282 11.705 -2.651 1.00 93.00 82 SER A O 1
ATOM 647 N N . LEU A 1 83 ? -1.372 9.945 -3.515 1.00 94.12 83 LEU A N 1
ATOM 648 C CA . LEU A 1 83 ? -2.529 10.054 -2.624 1.00 94.12 83 LEU A CA 1
ATOM 649 C C . LEU A 1 83 ? -2.187 9.679 -1.181 1.00 94.12 83 LEU A C 1
ATOM 651 O O . LEU A 1 83 ? -2.642 10.369 -0.271 1.00 94.12 83 LEU A O 1
ATOM 655 N N . LEU A 1 84 ? -1.359 8.653 -0.967 1.00 94.19 84 LEU A N 1
ATOM 656 C CA . LEU A 1 84 ? -0.872 8.299 0.365 1.00 94.19 84 LEU A CA 1
ATOM 657 C C . LEU A 1 84 ? -0.083 9.457 0.983 1.00 94.19 84 LEU A C 1
ATOM 659 O O . LEU A 1 84 ? -0.396 9.875 2.092 1.00 94.19 84 LEU A O 1
ATOM 663 N N . LYS A 1 85 ? 0.883 10.026 0.248 1.00 92.31 85 LYS A N 1
ATOM 664 C CA . LYS A 1 85 ? 1.667 11.183 0.714 1.00 92.31 85 LYS A CA 1
ATOM 665 C C . LYS A 1 85 ? 0.772 12.360 1.096 1.00 92.31 85 LYS A C 1
ATOM 667 O O . LYS A 1 85 ? 0.931 12.927 2.169 1.00 92.31 85 LYS A O 1
ATOM 672 N N . ARG A 1 86 ? -0.202 12.693 0.242 1.00 94.19 86 ARG A N 1
ATOM 673 C CA . ARG A 1 86 ? -1.162 13.771 0.513 1.00 94.19 86 ARG A CA 1
ATOM 674 C C . ARG A 1 86 ? -2.020 13.482 1.744 1.00 94.19 86 ARG A C 1
ATOM 676 O O . ARG A 1 86 ? -2.307 14.397 2.506 1.00 94.19 86 ARG A O 1
ATOM 683 N N . TRP A 1 87 ? -2.453 12.236 1.924 1.00 93.25 87 TRP A N 1
ATOM 684 C CA . TRP A 1 87 ? -3.247 11.844 3.084 1.00 93.25 87 TRP A CA 1
ATOM 685 C C . TRP A 1 87 ? -2.440 11.933 4.381 1.00 93.25 87 TRP A C 1
ATOM 687 O O . TRP A 1 87 ? -2.952 12.493 5.342 1.00 93.25 87 TRP A O 1
ATOM 697 N N . LEU A 1 88 ? -1.185 11.471 4.388 1.00 91.69 88 LEU A N 1
ATOM 698 C CA . LEU A 1 88 ? -0.286 11.602 5.539 1.00 91.69 88 LEU A CA 1
ATOM 699 C C . LEU A 1 88 ? -0.065 13.078 5.901 1.00 91.69 88 LEU A C 1
ATOM 701 O O . LEU A 1 88 ? -0.357 13.474 7.025 1.00 91.69 88 LEU A O 1
ATOM 705 N N . ALA A 1 89 ? 0.329 13.910 4.933 1.00 91.62 89 ALA A N 1
ATOM 706 C CA . ALA A 1 89 ? 0.562 15.336 5.167 1.00 91.62 89 ALA A CA 1
ATOM 707 C C . ALA A 1 89 ? -0.707 16.081 5.618 1.00 91.62 89 ALA A C 1
ATOM 709 O O . ALA A 1 89 ? -0.656 16.946 6.483 1.00 91.62 89 ALA A O 1
ATOM 710 N N . GLY A 1 90 ? -1.872 15.741 5.058 1.00 89.38 90 GLY A N 1
ATOM 711 C CA . GLY A 1 90 ? -3.126 16.421 5.386 1.00 89.38 90 GLY A CA 1
ATOM 712 C C . GLY A 1 90 ? -3.797 15.934 6.671 1.00 89.38 90 GLY A C 1
ATOM 713 O O . GLY A 1 90 ? -4.280 16.743 7.448 1.00 89.38 90 GLY A O 1
ATOM 714 N N . THR A 1 91 ? -3.878 14.617 6.882 1.00 87.06 91 THR A N 1
ATOM 715 C CA . THR A 1 91 ? -4.622 14.016 8.009 1.00 87.06 91 THR A CA 1
ATOM 716 C C . THR A 1 91 ? -3.762 13.882 9.254 1.00 87.06 91 THR A C 1
ATOM 718 O O . THR A 1 91 ? -4.271 14.050 10.356 1.00 87.06 91 THR A O 1
ATOM 721 N N . LEU A 1 92 ? -2.472 13.580 9.089 1.00 87.56 92 LEU A N 1
ATOM 722 C CA . LEU A 1 92 ? -1.543 13.452 10.209 1.00 87.56 92 LEU A CA 1
ATOM 723 C C . LEU A 1 92 ? -0.709 14.719 10.418 1.00 87.56 92 LEU A C 1
ATOM 725 O O . LEU A 1 92 ? 0.080 14.745 11.353 1.00 87.56 92 LEU A O 1
ATOM 729 N N . HIS A 1 93 ? -0.873 15.757 9.583 1.00 86.25 93 HIS A N 1
ATOM 730 C CA . HIS A 1 93 ? -0.096 17.004 9.655 1.00 86.25 93 HIS A CA 1
ATOM 731 C C . HIS A 1 93 ? 1.419 16.759 9.706 1.00 86.25 93 HIS A C 1
ATOM 733 O O . HIS A 1 93 ? 2.134 17.377 10.488 1.00 86.25 93 HIS A O 1
ATOM 739 N N . ASP A 1 94 ? 1.886 15.786 8.918 1.00 79.88 94 ASP A N 1
ATOM 740 C CA . ASP A 1 94 ? 3.267 15.283 8.915 1.00 79.88 94 ASP A CA 1
ATOM 741 C C . ASP A 1 94 ? 3.761 14.690 10.260 1.00 79.88 94 ASP A C 1
ATOM 743 O O . ASP A 1 94 ? 4.934 14.345 10.409 1.00 79.88 94 ASP A O 1
ATOM 747 N N . GLY A 1 95 ? 2.860 14.486 11.225 1.00 82.25 95 GLY A N 1
ATOM 748 C CA . GLY A 1 95 ? 3.097 13.884 12.540 1.00 82.25 95 GLY A CA 1
ATOM 749 C C . GLY A 1 95 ? 3.135 12.352 12.547 1.00 82.25 95 GLY A C 1
ATOM 750 O O . GLY A 1 95 ? 2.836 11.727 13.566 1.00 82.25 95 GLY A O 1
ATOM 751 N N . GLN A 1 96 ? 3.457 11.708 11.422 1.00 83.88 96 GLN A N 1
ATOM 752 C CA . GLN A 1 96 ? 3.553 10.250 11.368 1.00 83.88 96 GLN A CA 1
ATOM 753 C C . GLN A 1 96 ? 4.688 9.716 12.257 1.00 83.88 96 GLN A C 1
ATOM 755 O O . GLN A 1 96 ? 5.858 10.057 12.096 1.00 83.88 96 GLN A O 1
ATOM 760 N N . SER A 1 97 ? 4.346 8.785 13.146 1.00 87.62 97 SER A N 1
ATOM 761 C CA . SER A 1 97 ? 5.314 7.940 13.847 1.00 87.62 97 SER A CA 1
ATOM 762 C C . SER A 1 97 ? 5.649 6.700 13.014 1.00 87.62 97 SER A C 1
ATOM 764 O O . SER A 1 97 ? 4.754 6.037 12.483 1.00 87.62 97 SER A O 1
ATOM 766 N N . ALA A 1 98 ? 6.936 6.350 12.940 1.00 87.06 98 ALA A N 1
ATOM 767 C CA . ALA A 1 98 ? 7.385 5.101 12.322 1.00 87.06 98 ALA A CA 1
ATOM 768 C C . ALA A 1 98 ? 6.827 3.861 13.046 1.00 87.06 98 ALA A C 1
ATOM 770 O O . ALA A 1 98 ? 6.606 2.834 12.405 1.00 87.06 98 ALA A O 1
ATOM 771 N N . GLU A 1 99 ? 6.557 3.974 14.350 1.00 89.25 99 GLU A N 1
ATOM 772 C CA . GLU A 1 99 ? 5.965 2.917 15.178 1.00 89.25 99 GLU A CA 1
ATOM 773 C C . GLU A 1 99 ? 4.557 2.537 14.702 1.00 89.25 99 GLU A C 1
ATOM 775 O O . GLU A 1 99 ? 4.205 1.362 14.639 1.00 89.25 99 GLU A O 1
ATOM 780 N N . HIS A 1 100 ? 3.766 3.526 14.282 1.00 87.94 100 HIS A N 1
ATOM 781 C CA . HIS A 1 100 ? 2.373 3.332 13.872 1.00 87.94 100 HIS A CA 1
ATOM 782 C C . HIS A 1 100 ? 2.196 3.238 12.350 1.00 87.94 100 HIS A C 1
ATOM 784 O O . HIS A 1 100 ? 1.070 3.211 11.855 1.00 87.94 100 HIS A O 1
ATOM 790 N N . LEU A 1 101 ? 3.289 3.143 11.581 1.00 89.88 101 LEU A N 1
ATOM 791 C CA . LEU A 1 101 ? 3.238 3.131 10.116 1.00 89.88 101 LEU A CA 1
ATOM 792 C C . LEU A 1 101 ? 2.336 2.020 9.559 1.00 89.88 101 LEU A C 1
ATOM 794 O O . LEU A 1 101 ? 1.612 2.253 8.594 1.00 89.88 101 LEU A O 1
ATOM 798 N N . ALA A 1 102 ? 2.357 0.829 10.161 1.00 87.44 102 ALA A N 1
ATOM 799 C CA . ALA A 1 102 ? 1.493 -0.275 9.739 1.00 87.44 102 ALA A CA 1
ATOM 800 C C . ALA A 1 102 ? 0.004 0.090 9.870 1.00 87.44 102 ALA A C 1
ATOM 802 O O . ALA A 1 102 ? -0.749 -0.063 8.912 1.00 87.44 102 ALA A O 1
ATOM 803 N N . TYR A 1 103 ? -0.384 0.674 11.006 1.00 88.75 103 TYR A N 1
ATOM 804 C CA . TYR A 1 103 ? -1.751 1.130 11.254 1.00 88.75 103 TYR A C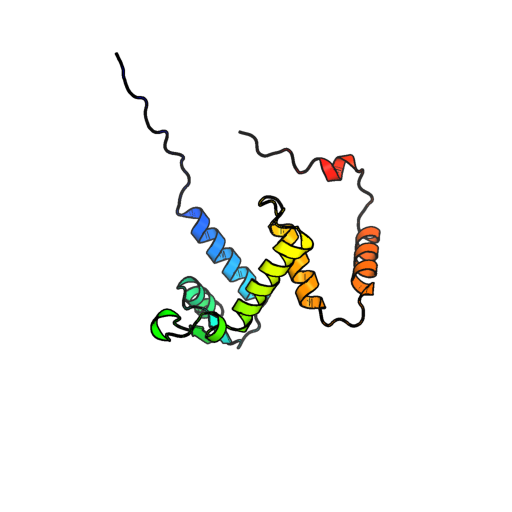A 1
ATOM 805 C C . TYR A 1 103 ? -2.181 2.218 10.259 1.00 88.75 103 TYR A C 1
ATOM 807 O O . TYR A 1 103 ? -3.264 2.144 9.679 1.00 88.75 103 TYR A O 1
ATOM 815 N N . TYR A 1 104 ? -1.307 3.191 9.979 1.00 90.31 104 TYR A N 1
ATOM 816 C CA . TYR A 1 104 ? -1.594 4.234 8.990 1.00 90.31 104 TYR A CA 1
ATOM 817 C C . TYR A 1 104 ? -1.796 3.670 7.577 1.00 90.31 104 TYR A C 1
ATOM 819 O O . TYR A 1 104 ? -2.661 4.142 6.838 1.00 90.31 104 TYR A O 1
ATOM 827 N N . LEU A 1 105 ? -1.024 2.651 7.187 1.00 92.81 105 LEU A N 1
ATOM 828 C CA . LEU A 1 105 ? -1.177 1.998 5.884 1.00 92.81 105 LEU A CA 1
ATOM 829 C C . LEU A 1 105 ? -2.468 1.175 5.792 1.00 92.81 105 LEU A C 1
ATOM 831 O O . LEU A 1 105 ? -3.106 1.173 4.732 1.00 92.81 105 LEU A O 1
ATOM 835 N N . ASP A 1 106 ? -2.882 0.528 6.880 1.00 90.12 106 ASP A N 1
ATOM 836 C CA . ASP A 1 106 ? -4.159 -0.185 6.950 1.00 90.12 106 ASP A CA 1
ATOM 837 C C . ASP A 1 106 ? -5.343 0.787 6.848 1.00 90.12 106 ASP A C 1
ATOM 839 O O . ASP A 1 106 ? -6.257 0.571 6.042 1.00 90.12 106 ASP A O 1
ATOM 843 N N . GLU A 1 107 ? -5.300 1.912 7.575 1.00 89.56 107 GLU A N 1
ATOM 844 C CA . GLU A 1 107 ? -6.327 2.955 7.481 1.00 89.56 107 GLU A CA 1
ATOM 845 C C . GLU A 1 107 ? -6.385 3.549 6.068 1.00 89.56 107 GLU A C 1
ATOM 847 O O . GLU A 1 107 ? -7.463 3.664 5.469 1.00 89.56 107 GLU A O 1
ATOM 852 N N . TYR A 1 108 ? -5.231 3.880 5.487 1.00 91.88 108 TYR A N 1
ATOM 853 C CA . TYR A 1 108 ? -5.172 4.388 4.123 1.00 91.88 108 TYR A CA 1
ATOM 854 C C . TYR A 1 108 ? -5.778 3.394 3.126 1.00 91.88 108 TYR A C 1
ATOM 856 O O . TYR A 1 108 ? -6.614 3.777 2.303 1.00 91.88 108 TYR A O 1
ATOM 864 N N . THR A 1 109 ? -5.417 2.112 3.221 1.00 91.75 109 THR A N 1
ATOM 865 C CA . THR A 1 109 ? -5.942 1.049 2.351 1.00 91.75 109 THR A CA 1
ATOM 866 C C . THR A 1 109 ? -7.456 0.929 2.486 1.00 91.75 109 THR A C 1
ATOM 868 O O . THR A 1 109 ? -8.173 0.860 1.481 1.00 91.75 109 THR A O 1
ATOM 871 N N . PHE A 1 110 ? -7.969 0.979 3.716 1.00 86.81 110 PHE A N 1
ATOM 872 C CA . PHE A 1 110 ? -9.400 0.980 3.993 1.00 86.81 110 PHE A CA 1
ATOM 873 C C . PHE A 1 110 ? -10.116 2.156 3.311 1.00 86.81 110 PHE A C 1
ATOM 875 O O . PHE A 1 110 ? -11.103 1.958 2.590 1.00 86.81 110 PHE A O 1
ATOM 882 N N . ARG A 1 111 ? -9.609 3.382 3.497 1.00 88.00 111 ARG A N 1
ATOM 883 C CA . ARG A 1 111 ? -10.194 4.610 2.929 1.00 88.00 111 ARG A CA 1
ATOM 884 C C . ARG A 1 111 ? -10.121 4.601 1.409 1.00 88.00 111 ARG A C 1
ATOM 886 O O . ARG A 1 111 ? -11.118 4.879 0.741 1.00 88.00 111 ARG A O 1
ATOM 893 N N . PHE A 1 112 ? -8.967 4.234 0.856 1.00 89.56 112 PHE A N 1
ATOM 894 C CA . PHE A 1 112 ? -8.742 4.174 -0.580 1.00 89.56 112 PHE A CA 1
ATOM 895 C C . PHE A 1 112 ? -9.692 3.175 -1.241 1.00 89.56 112 PHE A C 1
ATOM 897 O O . PHE A 1 112 ? -10.398 3.543 -2.184 1.00 89.56 112 PHE A O 1
ATOM 904 N N . ASN A 1 113 ? -9.791 1.948 -0.726 1.00 88.50 113 ASN A N 1
ATOM 905 C CA . ASN A 1 113 ? -10.633 0.904 -1.315 1.00 88.50 113 ASN A CA 1
ATOM 906 C C . ASN A 1 113 ? -12.135 1.214 -1.209 1.00 88.50 113 ASN A C 1
ATOM 908 O O . ASN A 1 113 ? -12.914 0.767 -2.049 1.00 88.50 113 ASN A O 1
ATOM 912 N N . ARG A 1 114 ? -12.555 2.038 -0.239 1.00 84.56 114 ARG A N 1
ATOM 913 C CA . ARG A 1 114 ? -13.961 2.443 -0.058 1.00 84.56 114 ARG A CA 1
ATOM 914 C C . ARG A 1 114 ? -14.306 3.843 -0.550 1.00 84.56 114 ARG A C 1
ATOM 916 O O . ARG A 1 114 ? -15.449 4.258 -0.386 1.00 84.56 114 ARG A O 1
ATOM 923 N N . ARG A 1 115 ? -13.389 4.559 -1.205 1.00 84.25 115 ARG A N 1
ATOM 924 C CA . ARG A 1 115 ? -13.591 5.966 -1.611 1.00 84.25 115 ARG A CA 1
ATOM 925 C C . ARG A 1 115 ? -14.817 6.224 -2.499 1.00 84.25 115 ARG A C 1
ATOM 927 O O . ARG A 1 115 ? -15.320 7.338 -2.527 1.00 84.25 115 ARG A 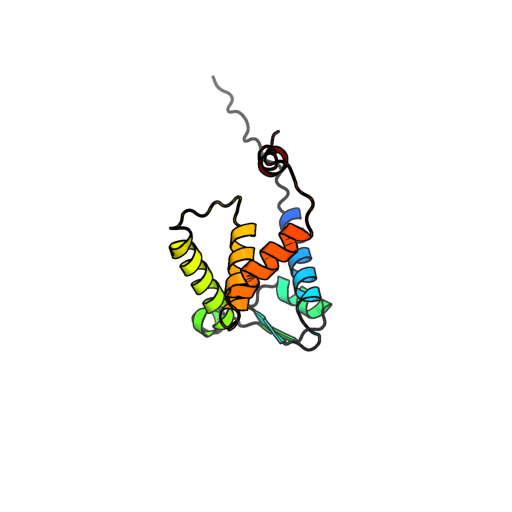O 1
ATOM 934 N N . ARG A 1 116 ? -15.302 5.203 -3.216 1.00 82.25 116 ARG A N 1
ATOM 935 C CA . ARG A 1 116 ? -16.514 5.267 -4.060 1.00 82.25 116 ARG A CA 1
ATOM 936 C C . ARG A 1 116 ? -17.738 4.590 -3.433 1.00 82.25 116 ARG A C 1
ATOM 938 O O . ARG A 1 116 ? -18.778 4.499 -4.077 1.00 82.25 116 ARG A O 1
ATOM 945 N N . SER A 1 117 ? -17.623 4.082 -2.206 1.00 77.44 117 SER A N 1
ATOM 946 C CA . SER A 1 117 ? -18.741 3.445 -1.513 1.00 77.44 117 SER A CA 1
ATOM 947 C C . SER A 1 117 ? -19.817 4.485 -1.206 1.00 77.44 117 SER A C 1
ATOM 949 O O . SER A 1 117 ? -19.560 5.463 -0.502 1.00 77.44 117 SER A O 1
ATOM 951 N N . ARG A 1 118 ? -21.035 4.253 -1.706 1.00 70.19 118 ARG A N 1
ATOM 952 C CA . ARG A 1 118 ? -22.215 5.083 -1.402 1.00 70.19 118 ARG A CA 1
ATOM 953 C C . ARG A 1 118 ? -22.710 4.876 0.033 1.00 70.19 118 ARG A C 1
ATOM 955 O O . ARG A 1 118 ? -23.410 5.724 0.573 1.00 70.19 118 ARG A O 1
ATOM 962 N N . SER A 1 119 ? -22.282 3.793 0.678 1.00 70.62 119 SER A N 1
ATOM 963 C CA . SER A 1 119 ? -22.670 3.422 2.038 1.00 70.62 119 SER A CA 1
ATOM 964 C C . SER A 1 119 ? -21.562 3.791 3.028 1.00 70.62 119 SER A C 1
ATOM 966 O O . SER A 1 119 ? -20.865 2.925 3.564 1.00 70.62 119 SER A O 1
ATOM 968 N N . ARG A 1 120 ? -21.373 5.099 3.261 1.00 61.03 120 ARG A N 1
ATOM 969 C CA . ARG A 1 120 ? -20.349 5.640 4.184 1.00 61.03 120 ARG A CA 1
ATOM 970 C C . ARG A 1 120 ? -20.521 5.137 5.628 1.00 61.03 120 ARG A C 1
ATOM 972 O O . ARG A 1 120 ? -19.528 4.957 6.327 1.00 61.03 120 ARG A O 1
ATOM 979 N N . GLY A 1 121 ? -21.754 4.826 6.040 1.00 60.66 121 GLY A N 1
ATOM 980 C CA . GLY A 1 121 ? -22.087 4.304 7.374 1.00 60.66 121 GLY A CA 1
ATOM 981 C C . GLY A 1 121 ? -21.618 2.870 7.660 1.00 60.66 121 GLY A C 1
ATOM 982 O O . GLY A 1 121 ? -21.583 2.467 8.817 1.00 60.66 121 GLY A O 1
ATOM 983 N N . LEU A 1 122 ? -21.187 2.096 6.653 1.00 66.50 122 LEU A N 1
ATOM 984 C CA . LEU A 1 122 ? -20.726 0.716 6.874 1.00 66.50 122 LEU A CA 1
ATOM 985 C C . LEU A 1 122 ? -19.413 0.624 7.670 1.00 66.50 122 LEU A C 1
ATOM 987 O O . LEU A 1 122 ? -19.075 -0.458 8.140 1.00 66.50 122 LEU A O 1
ATOM 991 N N . LEU A 1 123 ? -18.646 1.716 7.814 1.00 68.00 123 LEU A N 1
ATOM 992 C CA . LEU A 1 123 ? -17.520 1.747 8.757 1.00 68.00 123 LEU A CA 1
ATOM 993 C C . LEU A 1 123 ? -18.031 1.684 10.197 1.00 68.00 123 LEU A C 1
ATOM 995 O O . LEU A 1 123 ? -17.575 0.829 10.944 1.00 68.00 123 LEU A O 1
ATOM 999 N N . TRP A 1 124 ? -19.002 2.530 10.548 1.00 67.31 124 TRP A N 1
ATOM 1000 C CA . TRP A 1 124 ? -19.627 2.509 11.868 1.00 67.31 124 TRP A CA 1
ATOM 1001 C C . TRP A 1 124 ? -20.259 1.144 12.143 1.00 67.31 124 TRP A C 1
ATOM 1003 O O . TRP A 1 124 ? -19.936 0.525 13.146 1.00 67.31 124 TRP A O 1
ATOM 1013 N N . PHE A 1 125 ? -21.035 0.602 11.197 1.00 72.50 125 PHE A N 1
ATOM 1014 C CA . PHE A 1 125 ? -21.623 -0.731 11.363 1.00 72.50 125 PHE A CA 1
ATOM 1015 C C . PHE A 1 125 ? -20.574 -1.830 11.532 1.00 72.50 125 PHE A C 1
ATOM 1017 O O . PHE A 1 125 ? -20.765 -2.711 12.357 1.00 72.50 125 PHE A O 1
ATOM 1024 N N . ARG A 1 126 ? -19.449 -1.784 10.803 1.00 75.12 126 ARG A N 1
ATOM 1025 C CA . ARG A 1 126 ? -18.376 -2.769 11.003 1.00 75.12 126 ARG A CA 1
ATOM 1026 C C . ARG A 1 126 ? -17.645 -2.581 12.325 1.00 75.12 126 ARG A C 1
ATOM 1028 O O . ARG A 1 126 ? -17.302 -3.584 12.929 1.00 75.12 126 ARG A O 1
ATOM 1035 N N . LEU A 1 127 ? -17.414 -1.348 12.770 1.00 79.19 127 LEU A N 1
ATOM 1036 C CA . LEU A 1 127 ? -16.815 -1.080 14.079 1.00 79.19 127 LEU A CA 1
ATOM 1037 C C . LEU A 1 127 ? -17.723 -1.578 15.202 1.00 79.19 127 LEU A C 1
ATOM 1039 O O . LEU A 1 127 ? -17.246 -2.266 16.090 1.00 79.19 127 LEU A O 1
ATOM 1043 N N . VAL A 1 128 ? -19.029 -1.321 15.113 1.00 80.06 128 VAL A N 1
ATOM 1044 C CA . VAL A 1 128 ? -20.027 -1.856 16.048 1.00 80.06 128 VAL A CA 1
ATOM 1045 C C . VAL A 1 128 ? -20.054 -3.380 15.990 1.00 80.06 128 VAL A C 1
ATOM 1047 O O . VAL A 1 128 ? -19.995 -4.026 17.023 1.00 80.06 128 VAL A O 1
ATOM 1050 N N . GLN A 1 129 ? -20.070 -3.976 14.797 1.00 84.19 129 GLN A N 1
ATOM 1051 C CA . GLN A 1 129 ? -20.071 -5.430 14.641 1.00 84.19 129 GLN A CA 1
ATOM 1052 C C . GLN A 1 129 ? -18.793 -6.073 15.208 1.00 84.19 129 GLN A C 1
ATOM 1054 O O . GLN A 1 129 ? -18.861 -7.142 15.800 1.00 84.19 129 GLN A O 1
ATOM 1059 N N . GLN A 1 130 ? -17.632 -5.428 15.062 1.00 79.75 130 GLN A N 1
ATOM 1060 C CA . GLN A 1 130 ? -16.386 -5.884 15.683 1.00 79.75 130 GLN A CA 1
ATOM 1061 C C . GLN A 1 130 ? -16.398 -5.680 17.199 1.00 79.75 130 GLN A C 1
ATOM 1063 O O . GLN A 1 130 ? -15.987 -6.583 17.913 1.00 79.75 130 GLN A O 1
ATOM 1068 N N . ALA A 1 131 ? -16.911 -4.552 17.694 1.00 79.62 131 ALA A N 1
ATOM 1069 C CA . ALA A 1 131 ? -17.036 -4.281 19.125 1.00 79.62 131 ALA A CA 1
ATOM 1070 C C . ALA A 1 131 ? -18.000 -5.255 19.820 1.00 79.62 131 ALA A C 1
ATOM 1072 O O . ALA A 1 131 ? -17.728 -5.678 20.931 1.00 79.62 131 ALA A O 1
ATOM 1073 N N . VAL A 1 132 ? -19.091 -5.649 19.155 1.00 87.06 132 VAL A N 1
ATOM 1074 C CA . VAL A 1 132 ? -20.024 -6.675 19.651 1.00 87.06 132 VAL A CA 1
ATOM 1075 C C . VAL A 1 132 ? -19.385 -8.066 19.645 1.00 87.06 132 VAL A C 1
ATOM 1077 O O . VAL A 1 132 ? -19.648 -8.861 20.537 1.00 87.06 132 VAL A O 1
ATOM 1080 N N . ASN A 1 133 ? -18.546 -8.365 18.651 1.00 85.00 133 ASN A N 1
ATOM 1081 C CA . ASN A 1 133 ? -17.885 -9.667 18.519 1.00 85.00 133 ASN A CA 1
ATOM 1082 C C . ASN A 1 133 ? -16.571 -9.784 19.312 1.00 85.00 133 ASN A C 1
ATOM 1084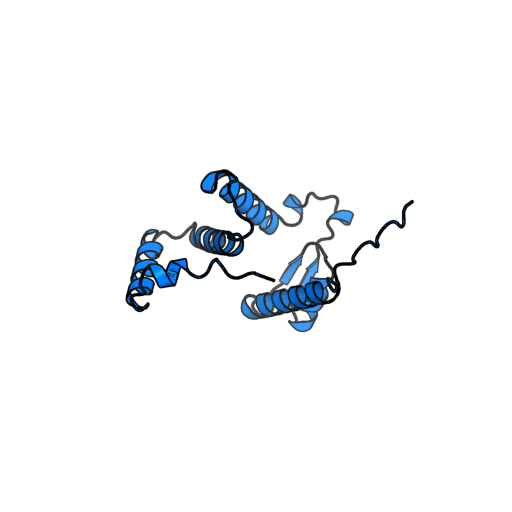 O O . ASN A 1 133 ? -15.947 -10.842 19.279 1.00 85.00 133 ASN A O 1
ATOM 1088 N N . THR A 1 134 ? -16.118 -8.710 19.959 1.00 80.31 134 THR A N 1
ATOM 1089 C CA . THR A 1 134 ? -14.897 -8.692 20.773 1.00 80.31 134 THR A CA 1
ATOM 1090 C C . THR A 1 134 ? -15.306 -8.638 22.235 1.00 80.31 134 THR A C 1
ATOM 1092 O O . THR A 1 134 ? -16.099 -7.778 22.614 1.00 80.31 134 THR A O 1
ATOM 1095 N N . ASP A 1 135 ? -14.759 -9.527 23.060 1.00 81.38 135 ASP A N 1
ATOM 1096 C CA . ASP A 1 135 ? -15.024 -9.495 24.497 1.00 81.38 135 ASP A CA 1
ATOM 1097 C C . ASP A 1 135 ? -14.556 -8.163 25.114 1.00 81.38 135 ASP A C 1
ATOM 1099 O O . ASP A 1 135 ? -13.552 -7.585 24.681 1.00 81.38 135 ASP A O 1
ATOM 1103 N N . PRO A 1 136 ? -15.260 -7.638 26.133 1.00 79.12 136 PRO A N 1
ATOM 1104 C CA . PRO A 1 136 ? -14.855 -6.403 26.784 1.00 79.12 136 PRO A CA 1
ATOM 1105 C C . PRO A 1 136 ? -13.483 -6.581 27.442 1.00 79.12 136 PRO A C 1
ATOM 1107 O O . PRO A 1 136 ? -13.305 -7.376 28.365 1.00 79.12 136 PRO A O 1
ATOM 1110 N N . HIS A 1 137 ? -12.508 -5.799 26.986 1.00 78.25 137 HIS A N 1
ATOM 1111 C CA . HIS A 1 137 ? -11.165 -5.784 27.553 1.00 78.25 137 HIS A CA 1
ATOM 1112 C C . HIS A 1 137 ? -10.967 -4.541 28.434 1.00 78.25 137 HIS A C 1
ATOM 1114 O O . HIS A 1 137 ? -11.252 -3.427 27.984 1.00 78.25 137 HIS A O 1
ATOM 1120 N N . PRO A 1 138 ? -10.467 -4.688 29.678 1.00 84.94 138 PRO A N 1
ATOM 1121 C CA . PRO A 1 138 ? -10.139 -3.549 30.529 1.00 84.94 138 PRO A CA 1
ATOM 1122 C C . PRO A 1 138 ? -9.138 -2.614 29.8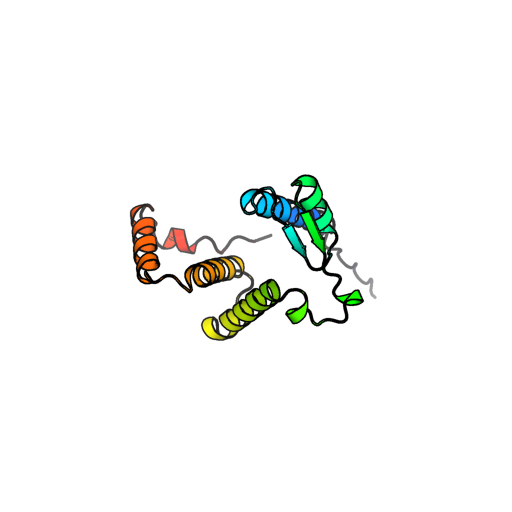45 1.00 84.94 138 PRO A C 1
ATOM 1124 O O . PRO A 1 138 ? -8.186 -3.078 29.217 1.00 84.94 138 PRO A O 1
ATOM 1127 N N . LEU A 1 139 ? -9.306 -1.299 30.024 1.00 75.50 139 LEU A N 1
ATOM 1128 C CA . LEU A 1 139 ? -8.454 -0.282 29.392 1.00 75.50 139 LEU A CA 1
ATOM 1129 C C . LEU A 1 139 ? -6.957 -0.532 29.639 1.00 75.50 139 LEU A C 1
ATOM 1131 O O . LEU A 1 139 ? -6.158 -0.414 28.717 1.00 75.50 139 LEU A O 1
ATOM 1135 N N . ALA A 1 140 ? -6.599 -0.969 30.850 1.00 80.00 140 ALA A N 1
ATOM 1136 C CA . ALA A 1 140 ? -5.226 -1.310 31.215 1.00 80.00 140 ALA A CA 1
ATOM 1137 C C . ALA A 1 140 ? -4.617 -2.410 30.325 1.00 80.00 140 ALA A C 1
ATOM 1139 O O . ALA A 1 140 ? -3.432 -2.361 30.014 1.00 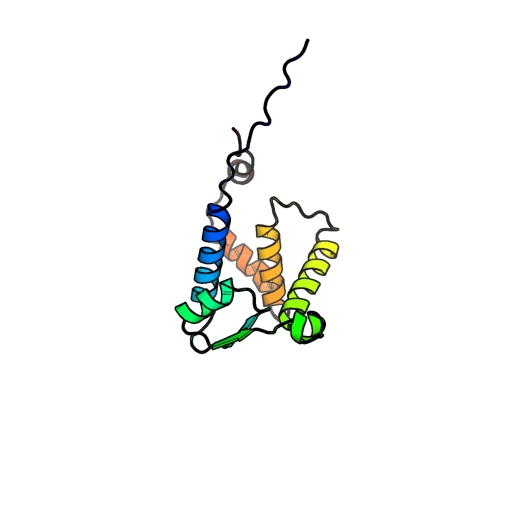80.00 140 ALA A O 1
ATOM 1140 N N . VAL A 1 141 ? -5.412 -3.381 29.867 1.00 81.19 141 VAL A N 1
ATOM 1141 C CA . VAL A 1 141 ? -4.941 -4.457 28.980 1.00 81.19 141 VAL A CA 1
ATOM 1142 C C . VAL A 1 141 ? -4.617 -3.905 27.591 1.00 81.19 141 VAL A C 1
ATOM 1144 O O . VAL A 1 141 ? -3.609 -4.283 27.000 1.00 81.19 141 VAL A O 1
ATOM 1147 N N . LEU A 1 142 ? -5.425 -2.962 27.099 1.00 73.19 142 LEU A N 1
ATOM 1148 C CA . LEU A 1 142 ? -5.272 -2.358 25.772 1.00 73.19 142 LEU A CA 1
ATOM 1149 C C . LEU A 1 142 ? -4.081 -1.391 25.688 1.00 73.19 142 LEU A C 1
ATOM 1151 O O . LEU A 1 142 ? -3.496 -1.232 24.621 1.00 73.19 142 LEU A O 1
ATOM 1155 N N . THR A 1 143 ? -3.707 -0.751 26.800 1.00 75.56 143 THR A N 1
ATOM 1156 C CA . THR A 1 143 ? -2.613 0.236 26.845 1.00 75.56 143 THR A CA 1
ATOM 1157 C C . THR A 1 143 ? -1.253 -0.355 27.217 1.00 75.56 143 THR A C 1
ATOM 1159 O O . THR A 1 143 ? -0.244 0.332 27.102 1.00 75.56 143 THR A O 1
ATOM 1162 N N . THR A 1 144 ? -1.189 -1.612 27.669 1.00 68.12 144 THR A N 1
ATOM 1163 C CA . THR A 1 144 ? 0.070 -2.228 28.141 1.00 68.12 144 THR A CA 1
ATOM 1164 C C . THR A 1 144 ? 0.953 -2.751 26.994 1.00 68.12 144 THR A C 1
ATOM 1166 O O . THR A 1 144 ? 2.132 -3.037 27.191 1.00 68.12 144 THR A O 1
ATOM 1169 N N . THR A 1 145 ? 0.446 -2.835 25.759 1.00 56.34 145 THR A N 1
ATOM 1170 C CA . THR A 1 145 ? 1.168 -3.451 24.625 1.00 56.34 145 THR A CA 1
ATOM 1171 C C . THR A 1 145 ? 2.160 -2.528 23.887 1.00 56.34 145 THR A C 1
ATOM 1173 O O . THR A 1 145 ? 2.516 -2.821 22.750 1.00 56.34 145 THR A O 1
ATOM 1176 N N . SER A 1 146 ? 2.660 -1.446 24.499 1.00 52.47 146 SER A N 1
ATOM 1177 C CA . SER A 1 146 ? 3.677 -0.564 23.878 1.00 52.47 146 SER A CA 1
ATOM 1178 C C . SER A 1 146 ? 4.963 -0.360 24.695 1.00 52.47 146 SER A C 1
ATOM 1180 O O . SER A 1 146 ? 5.786 0.475 24.337 1.00 52.47 146 SER A O 1
ATOM 1182 N N . SER A 1 147 ? 5.198 -1.146 25.750 1.00 47.44 147 SER A N 1
ATOM 1183 C CA . SER A 1 147 ? 6.384 -0.998 26.614 1.00 47.44 147 SER A CA 1
ATOM 1184 C C . SER A 1 147 ? 7.145 -2.316 26.747 1.00 47.44 147 SER A C 1
ATOM 1186 O O . SER A 1 147 ? 7.187 -2.922 27.813 1.00 47.44 147 SER A O 1
ATOM 1188 N N . GLY A 1 148 ? 7.713 -2.808 25.646 1.00 45.12 148 GLY A N 1
ATOM 1189 C CA . GLY A 1 148 ? 8.410 -4.095 25.643 1.00 45.12 148 GLY A CA 1
ATOM 1190 C C . GLY A 1 148 ? 9.332 -4.301 24.449 1.00 45.12 148 GLY A C 1
ATOM 1191 O O . GLY A 1 148 ? 9.171 -5.272 23.721 1.00 45.12 148 GLY A O 1
ATOM 1192 N N . HIS A 1 149 ? 10.277 -3.389 24.222 1.00 38.94 149 HIS A N 1
ATOM 1193 C CA . HIS A 1 149 ? 11.532 -3.704 23.530 1.00 38.94 149 HIS A CA 1
ATOM 1194 C C . HIS A 1 149 ? 12.673 -3.182 24.404 1.00 38.94 149 HIS A C 1
ATOM 1196 O O . HIS A 1 149 ? 13.106 -2.040 24.275 1.00 38.94 149 HIS A O 1
ATOM 1202 N N . GLY A 1 150 ? 13.086 -4.020 25.351 1.00 44.97 150 GLY A N 1
ATOM 1203 C CA . GLY A 1 150 ? 14.271 -3.824 26.168 1.00 44.97 150 GLY A CA 1
ATOM 1204 C C . GLY A 1 150 ? 15.262 -4.955 25.926 1.00 44.97 150 GLY A C 1
ATOM 1205 O O . GLY A 1 150 ? 14.847 -6.110 25.815 1.00 44.97 150 GLY A O 1
ATOM 1206 N N . SER A 1 151 ? 16.533 -4.545 25.930 1.00 36.88 151 SER A N 1
ATOM 1207 C CA . SER A 1 151 ? 17.759 -5.330 26.140 1.00 36.88 151 SER A CA 1
ATOM 1208 C C . SER A 1 151 ? 18.392 -6.001 24.926 1.00 36.88 151 SER A C 1
ATOM 1210 O O . SER A 1 151 ? 17.799 -6.926 24.335 1.00 36.88 151 SER A O 1
#

pLDDT: mean 77.51, std 17.66, range [30.03, 94.38]

Secondary structure (DSSP, 8-state):
--PPPP-------HHHHHHHHHHHHHHHHHHH--TT-EEEES--HHHHHHHHHHT-EEEE--HHHH---HHHHSHHHHHHHHHHHHHHHHHSTT---STTHHHHHHHHHHHHHHTT-S-TTHHHHHHHHHHHHSPPPPHHHHHSTT-----

Radius of gyration: 21.87 Å; chains: 1; bounding box: 71×36×53 Å

Sequence (151 aa):
MTRSPAAEQFPGTVGTRGRRRRRQGFEFTRTNVAHGTTLYTDGEASYRGIARRLQLRHEPVNLVASRRHASEALPAVHQVASLLKRWLAGTLHDGQSAEHLAYYLDEYTFRFNRRRSRSRGLLWFRLVQQAVNTDPHPLAVLTTTSSGHGS